Protein AF-A0A7C7J2F1-F1 (afdb_monomer)

Radius of gyration: 16.98 Å; Cα contacts (8 Å, |Δi|>4): 101; chains: 1; bounding box: 54×28×49 Å

Secondary structure (DSSP, 8-state):
--HHHHHHHH-HHHHHHHHHHHHHHHHHHGGG---HHHHHHHHHHHHHHHHHHHHHHHHHHHHHS-GGGHHHHHHHHHHHHHHHHHHHHHHHHHHHHHH-HHHHHHHHHHHHHHHHHHHHHHHHTT------

pLDDT: mean 85.77, std 15.93, range [34.72, 96.88]

Mean predicted aligned error: 6.82 Å

Nearest PDB structures (foldseek):
  5oxp-assembly1_A  TM=8.792E-01  e=1.239E-01  Streptococcus thermophilus LMG 18311
  6e9n-assembly2_B  TM=8.765E-01  e=1.116E-01  Escherichia coli
  8tgi-assembly1_B  TM=8.411E-01  e=5.711E-01  Homo sapiens
  8tgj-assembly1_B  TM=7.816E-01  e=6.020E-01  Homo sapiens
  6kkk-assembly3_C  TM=8.235E-01  e=1.638E+00  Escherichia coli K-12

Foldseek 3Di:
DVLVVVCVVVNLLVQLLVLLLLLLVLLLCCVVDDDPVSVVVSVVSNVVSVVSNVVSVLVVQQVVDDPVCSVVSSVVVVVVVVVCVVVLVVVLVVCCVPPRDNRSSNVVSVVSVVVSVVSVVVVVVVDDDDDD

Sequence (132 aa):
PLLGRISDTIGRQPLILLGLALCAFAMSGIPFNSEFERLLVLAGIFGFGDAAVMTVSSALVGDSTQPQFVGSGMGVYGTLSDIGHASGPIMGGILISSAGYPVAFLTAAGIMVVAIAYVAITMTRQVPATKS

Solvent-accessible surface area (backbone atoms only — not comparable to full-atom values): 7076 Å² total; per-residue (Å²): 131,58,68,57,64,52,28,74,75,69,38,52,64,61,52,37,46,51,15,40,50,38,30,23,51,24,35,54,48,46,70,81,55,87,52,66,70,61,48,51,51,32,50,52,44,24,53,54,12,49,54,47,28,56,56,41,51,57,50,49,48,50,72,75,31,59,84,94,40,32,69,60,46,51,48,51,53,49,52,54,49,51,51,48,64,61,47,47,60,55,52,40,51,52,33,33,75,76,64,30,64,53,49,32,35,43,51,54,18,48,53,35,51,52,49,44,50,52,52,53,56,59,49,64,68,72,64,72,93,80,87,133

Structure (mmCIF, N/CA/C/O backbone):
data_AF-A0A7C7J2F1-F1
#
_entry.id   AF-A0A7C7J2F1-F1
#
loop_
_atom_site.group_PDB
_atom_site.id
_atom_site.type_symbol
_atom_site.label_atom_id
_atom_site.label_alt_id
_atom_site.label_comp_id
_atom_site.label_asym_id
_atom_site.label_entity_id
_atom_site.label_seq_id
_atom_site.pdbx_PDB_ins_code
_atom_site.Cartn_x
_atom_site.Cartn_y
_atom_site.Cartn_z
_atom_site.occupancy
_atom_site.B_iso_or_equiv
_atom_site.auth_seq_id
_atom_site.auth_comp_id
_atom_site.auth_asym_id
_atom_site.auth_atom_id
_atom_site.pdbx_PDB_model_num
ATOM 1 N N . PRO A 1 1 ? -12.132 17.497 2.191 1.00 62.22 1 PRO A N 1
ATOM 2 C CA . PR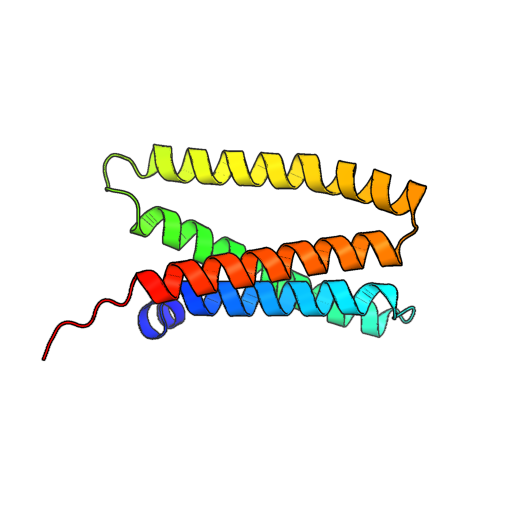O A 1 1 ? -13.448 18.187 2.186 1.00 62.22 1 PRO A CA 1
ATOM 3 C C . PRO A 1 1 ? -14.325 17.978 0.924 1.00 62.22 1 PRO A C 1
ATOM 5 O O . PRO A 1 1 ? -15.176 18.804 0.636 1.00 62.22 1 PRO A O 1
ATOM 8 N N . LEU A 1 2 ? -14.219 16.831 0.244 1.00 52.22 2 LEU A N 1
ATOM 9 C CA . LEU A 1 2 ? -15.279 16.241 -0.605 1.00 52.22 2 LEU A CA 1
ATOM 10 C C . LEU A 1 2 ? -15.317 14.728 -0.333 1.00 52.22 2 LEU A C 1
ATOM 12 O O . LEU A 1 2 ? -16.366 14.189 0.007 1.00 52.22 2 LEU A O 1
ATOM 16 N N . LEU A 1 3 ? -14.131 14.103 -0.269 1.00 50.06 3 LEU A N 1
ATOM 17 C CA . LEU A 1 3 ? -13.933 12.746 0.261 1.00 50.06 3 LEU A CA 1
ATOM 18 C C . LEU A 1 3 ? -14.498 12.552 1.677 1.00 50.06 3 LEU A C 1
ATOM 20 O O . LEU A 1 3 ? -15.038 11.495 1.955 1.00 50.06 3 LEU A O 1
ATOM 24 N N . GLY A 1 4 ? -14.430 13.566 2.551 1.00 47.28 4 GLY A N 1
ATOM 25 C CA . GLY A 1 4 ? -14.975 13.481 3.916 1.00 47.28 4 GLY A CA 1
ATOM 26 C C . GLY A 1 4 ? -16.492 13.254 3.948 1.00 47.28 4 GLY A C 1
ATOM 27 O O . GLY A 1 4 ? -16.953 12.367 4.646 1.00 47.28 4 GLY A O 1
ATOM 28 N N . ARG A 1 5 ? -17.261 13.962 3.106 1.00 48.41 5 ARG A N 1
ATOM 29 C CA . ARG A 1 5 ? -18.727 13.801 3.033 1.00 48.41 5 ARG A CA 1
ATOM 30 C C . ARG A 1 5 ? -19.143 12.496 2.348 1.00 48.41 5 ARG A C 1
ATOM 32 O O . ARG A 1 5 ? -20.114 11.874 2.761 1.00 48.41 5 ARG A O 1
ATOM 39 N N . ILE A 1 6 ? -18.404 12.063 1.322 1.00 51.69 6 ILE A N 1
ATOM 40 C CA . ILE A 1 6 ? -18.637 10.765 0.660 1.00 51.69 6 ILE A CA 1
ATOM 41 C C . ILE A 1 6 ? -18.317 9.617 1.630 1.00 51.69 6 ILE A C 1
ATOM 43 O O . ILE A 1 6 ? -19.064 8.645 1.714 1.00 51.69 6 ILE A O 1
ATOM 47 N N . SER A 1 7 ? -17.258 9.775 2.423 1.00 46.47 7 SER A N 1
ATOM 48 C CA . SER A 1 7 ? -16.856 8.842 3.471 1.00 46.47 7 SER A CA 1
ATOM 49 C C . SER A 1 7 ? -17.884 8.713 4.597 1.00 46.47 7 SER A C 1
ATOM 51 O O . SER A 1 7 ? -18.035 7.617 5.129 1.00 46.47 7 SER A O 1
ATOM 53 N N . ASP A 1 8 ? -18.617 9.776 4.929 1.00 49.53 8 ASP A N 1
ATOM 54 C CA . ASP A 1 8 ? -19.699 9.720 5.924 1.00 49.53 8 ASP A CA 1
ATOM 55 C C . ASP A 1 8 ? -20.966 9.030 5.386 1.00 49.53 8 ASP A C 1
ATOM 57 O O . ASP A 1 8 ? -21.784 8.547 6.163 1.00 49.53 8 ASP A O 1
ATOM 61 N N . THR A 1 9 ? -21.130 8.950 4.059 1.00 54.81 9 THR A N 1
ATOM 62 C CA . THR A 1 9 ? -22.331 8.371 3.423 1.00 54.81 9 THR A CA 1
ATOM 63 C C . THR A 1 9 ? -22.128 6.911 2.991 1.00 54.81 9 THR A C 1
ATOM 65 O O . THR A 1 9 ? -23.070 6.126 3.008 1.00 54.81 9 THR A O 1
ATOM 68 N N . ILE A 1 10 ? -20.902 6.538 2.600 1.00 58.94 10 ILE A N 1
ATOM 69 C CA . ILE A 1 10 ? -20.534 5.194 2.099 1.00 58.94 10 ILE A CA 1
ATOM 70 C C . ILE A 1 10 ? -19.743 4.393 3.157 1.00 58.94 10 ILE A C 1
ATOM 72 O O . ILE A 1 10 ? -19.596 3.177 3.051 1.00 58.94 10 ILE A O 1
ATOM 76 N N . GLY A 1 11 ? -19.258 5.059 4.207 1.00 66.94 11 GLY A N 1
ATOM 77 C CA . GLY A 1 11 ? -18.321 4.505 5.180 1.00 66.94 11 GLY A CA 1
ATOM 78 C C . GLY A 1 11 ? -16.866 4.728 4.758 1.00 66.94 11 GLY A C 1
ATOM 79 O O . GLY A 1 11 ? -16.530 4.750 3.575 1.00 66.94 11 GLY A O 1
ATOM 80 N N . ARG A 1 12 ? -15.969 4.885 5.740 1.00 73.88 12 ARG A N 1
ATOM 81 C CA . ARG A 1 12 ? -14.528 5.113 5.502 1.00 73.88 12 ARG A CA 1
ATOM 82 C C . ARG A 1 12 ? -13.863 3.923 4.789 1.00 73.88 12 ARG A C 1
ATOM 84 O O . ARG A 1 12 ? -12.979 4.083 3.957 1.00 73.88 12 ARG A O 1
ATOM 91 N N . GLN A 1 13 ? -14.304 2.707 5.094 1.00 76.81 13 GLN A N 1
ATOM 92 C CA . GLN A 1 13 ? -13.614 1.473 4.707 1.00 76.81 13 GLN A CA 1
ATOM 93 C C . GLN A 1 13 ? -13.733 1.124 3.208 1.00 76.81 13 GLN A C 1
ATOM 95 O O . GLN A 1 13 ? -12.703 0.797 2.616 1.00 76.81 13 GLN A O 1
ATOM 100 N N . PRO A 1 14 ? -14.902 1.244 2.538 1.00 83.38 14 PRO A N 1
ATOM 101 C CA . PRO A 1 14 ? -14.986 1.044 1.088 1.00 83.38 14 PRO A CA 1
ATOM 102 C C . PRO A 1 14 ? -14.093 1.992 0.279 1.00 83.38 14 PRO A C 1
ATOM 104 O O . PRO A 1 14 ? -13.546 1.582 -0.742 1.00 83.38 14 PRO A O 1
ATOM 107 N N . LEU A 1 15 ? -13.888 3.234 0.741 1.00 85.88 15 LEU A N 1
ATOM 108 C CA . LEU A 1 15 ? -12.964 4.161 0.078 1.00 85.88 15 LEU A CA 1
ATOM 109 C C . LEU A 1 15 ? -11.502 3.721 0.214 1.00 85.88 15 LEU A C 1
ATOM 111 O O . LEU A 1 15 ? -10.746 3.862 -0.744 1.00 85.88 15 LEU A O 1
ATOM 115 N N . ILE A 1 16 ? -11.108 3.163 1.364 1.00 89.44 16 ILE A N 1
ATOM 116 C CA . ILE A 1 16 ? -9.762 2.596 1.549 1.00 89.44 16 ILE A CA 1
ATOM 117 C C . ILE A 1 16 ? -9.556 1.419 0.592 1.00 89.44 16 ILE A C 1
ATOM 119 O O . ILE A 1 16 ? -8.540 1.364 -0.094 1.00 89.44 16 ILE A O 1
ATOM 123 N N . LEU A 1 17 ? -10.533 0.510 0.492 1.00 90.88 17 LEU A N 1
ATOM 124 C CA . LEU A 1 17 ? -10.465 -0.628 -0.432 1.00 90.88 17 LEU A CA 1
ATOM 125 C C . LEU A 1 17 ? -10.364 -0.176 -1.893 1.00 90.88 17 LEU A C 1
ATOM 127 O O . LEU A 1 17 ? -9.545 -0.710 -2.637 1.00 90.88 17 LEU A O 1
ATOM 131 N N . LEU A 1 18 ? -11.153 0.826 -2.295 1.00 91.62 18 LEU A N 1
ATOM 132 C CA . LEU A 1 18 ? -11.103 1.383 -3.647 1.00 91.62 18 LEU A CA 1
ATOM 133 C C . LEU A 1 18 ? -9.744 2.031 -3.940 1.00 91.62 18 LEU A C 1
ATOM 135 O O . LEU A 1 18 ? -9.162 1.776 -4.991 1.00 91.62 18 LEU A O 1
ATOM 139 N N . GLY A 1 19 ? -9.222 2.839 -3.014 1.00 93.00 19 GLY A N 1
ATOM 140 C CA . GLY A 1 19 ? -7.916 3.476 -3.169 1.00 93.00 19 GLY A CA 1
ATOM 141 C C . GLY A 1 19 ? -6.781 2.454 -3.264 1.00 93.00 19 GLY A C 1
ATOM 142 O O . GLY A 1 19 ? -5.970 2.526 -4.185 1.00 93.00 19 GLY A O 1
ATOM 143 N N . LEU A 1 20 ? -6.782 1.436 -2.397 1.00 93.75 20 LEU A N 1
ATOM 144 C CA . LEU A 1 20 ? -5.822 0.331 -2.467 1.00 93.75 20 LEU A CA 1
ATOM 145 C C . LEU A 1 20 ? -5.928 -0.445 -3.786 1.00 93.75 20 LEU A C 1
ATOM 147 O O . LEU A 1 20 ? -4.904 -0.819 -4.354 1.00 93.75 20 LEU A O 1
ATOM 151 N N . ALA A 1 21 ? -7.143 -0.672 -4.297 1.00 95.06 21 ALA A N 1
ATOM 152 C CA . ALA A 1 21 ? -7.350 -1.351 -5.574 1.00 95.06 21 ALA A CA 1
ATOM 153 C C . ALA A 1 21 ? -6.787 -0.540 -6.752 1.00 95.06 21 ALA A C 1
ATOM 155 O O . ALA A 1 21 ? -6.149 -1.113 -7.635 1.00 95.06 21 ALA A O 1
ATOM 156 N N . LEU A 1 22 ? -6.960 0.787 -6.744 1.00 95.56 22 LEU A N 1
ATOM 157 C CA . LEU A 1 22 ? -6.359 1.677 -7.741 1.00 95.56 22 LEU A CA 1
ATOM 158 C C . LEU A 1 22 ? -4.829 1.638 -7.682 1.00 95.56 22 LEU A C 1
ATOM 160 O O . LEU A 1 22 ? -4.184 1.518 -8.725 1.00 95.56 22 LEU A O 1
ATOM 164 N N . CYS A 1 23 ? -4.246 1.673 -6.480 1.00 95.62 23 CYS A N 1
ATOM 165 C CA . CYS A 1 23 ? -2.798 1.568 -6.307 1.00 95.62 23 CYS A CA 1
ATOM 166 C C . CYS A 1 23 ? -2.260 0.219 -6.803 1.00 95.62 23 CYS A C 1
ATOM 168 O O . CYS A 1 23 ? -1.275 0.190 -7.541 1.00 95.62 23 C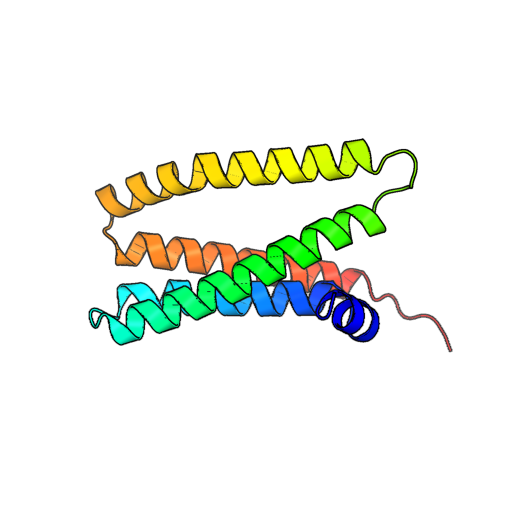YS A O 1
ATOM 170 N N . ALA A 1 24 ? -2.927 -0.886 -6.455 1.00 95.38 24 ALA A N 1
ATOM 171 C CA . ALA A 1 24 ? -2.542 -2.228 -6.887 1.00 95.38 24 ALA A CA 1
ATOM 172 C C . ALA A 1 24 ? -2.622 -2.372 -8.413 1.00 95.38 24 ALA A C 1
ATOM 174 O O . ALA A 1 24 ? -1.696 -2.894 -9.036 1.00 95.38 24 ALA A O 1
ATOM 175 N N . PHE A 1 25 ? -3.693 -1.854 -9.023 1.00 95.69 25 PHE A N 1
ATOM 176 C CA . PHE A 1 25 ? -3.858 -1.826 -10.473 1.00 95.69 25 PHE A CA 1
ATOM 177 C C . PHE A 1 25 ? -2.721 -1.049 -11.145 1.00 95.69 25 PHE A C 1
ATOM 179 O O . PHE A 1 25 ? -2.049 -1.587 -12.026 1.00 95.69 25 PHE A O 1
ATOM 186 N N . ALA A 1 26 ? -2.446 0.172 -10.682 1.00 94.88 26 ALA A N 1
ATOM 187 C CA . ALA A 1 26 ? -1.378 0.998 -11.229 1.00 94.88 26 ALA A CA 1
ATOM 188 C C . ALA A 1 26 ? -0.002 0.319 -11.108 1.00 94.88 26 ALA A C 1
ATOM 190 O O . ALA A 1 26 ? 0.704 0.183 -12.107 1.00 94.88 26 ALA A O 1
ATOM 191 N N . MET A 1 27 ? 0.343 -0.184 -9.917 1.00 93.12 27 MET A N 1
ATOM 192 C CA . MET A 1 27 ? 1.602 -0.896 -9.656 1.00 93.12 27 MET A CA 1
ATOM 193 C C . MET A 1 27 ? 1.762 -2.142 -10.530 1.00 93.12 27 MET A C 1
ATOM 195 O O . MET A 1 27 ? 2.848 -2.387 -11.048 1.00 93.12 27 MET A O 1
ATOM 199 N N . SER A 1 28 ? 0.682 -2.897 -10.750 1.00 94.50 28 SER A N 1
ATOM 200 C CA . SER A 1 28 ? 0.710 -4.073 -11.623 1.00 94.50 28 SER A CA 1
ATOM 201 C C . SER A 1 28 ? 0.908 -3.719 -13.099 1.00 94.50 28 SER A C 1
ATOM 203 O O . SER A 1 28 ? 1.527 -4.486 -13.827 1.00 94.50 28 SER A O 1
ATOM 205 N N . GLY A 1 29 ? 0.419 -2.556 -13.542 1.00 91.50 29 GLY A N 1
ATOM 206 C CA . GLY A 1 29 ? 0.499 -2.117 -14.934 1.00 91.50 29 GLY A CA 1
ATOM 207 C C . GLY A 1 29 ? 1.849 -1.511 -15.317 1.00 91.50 29 GLY A C 1
ATOM 208 O O . GLY A 1 29 ? 2.301 -1.704 -16.445 1.00 91.50 29 GLY A O 1
ATOM 209 N N . ILE A 1 30 ? 2.516 -0.809 -14.394 1.00 93.06 30 ILE A N 1
ATOM 210 C CA . ILE A 1 30 ? 3.793 -0.114 -14.646 1.00 93.06 30 ILE A CA 1
ATOM 211 C C . ILE A 1 30 ? 4.854 -0.994 -15.334 1.00 93.06 30 ILE A C 1
ATOM 213 O O . ILE A 1 30 ? 5.384 -0.554 -16.354 1.00 93.06 30 ILE A O 1
ATOM 217 N N . PRO A 1 31 ? 5.163 -2.224 -14.878 1.00 92.50 31 PRO A N 1
ATOM 218 C CA . PRO A 1 31 ? 6.266 -2.995 -15.454 1.00 92.50 31 PRO A CA 1
ATOM 219 C C . PRO A 1 31 ? 6.033 -3.478 -16.892 1.00 92.50 31 PRO A C 1
ATOM 221 O O . PRO A 1 31 ? 6.988 -3.870 -17.558 1.00 92.50 31 PRO A O 1
ATOM 224 N N . PHE A 1 32 ? 4.792 -3.448 -17.384 1.00 91.50 32 PHE A N 1
ATOM 225 C CA . PHE A 1 32 ? 4.441 -3.880 -18.741 1.00 91.50 32 PHE A CA 1
ATOM 226 C C . PHE A 1 32 ? 4.365 -2.726 -19.746 1.00 91.50 32 PHE A C 1
ATOM 228 O O . PHE A 1 32 ? 4.045 -2.947 -20.912 1.00 91.50 32 PHE A O 1
ATOM 235 N N . ASN A 1 33 ? 4.626 -1.493 -19.308 1.00 90.88 33 ASN A N 1
ATOM 236 C CA . ASN A 1 33 ? 4.505 -0.304 -20.137 1.00 90.88 33 ASN A CA 1
ATOM 237 C C . ASN A 1 33 ? 5.845 0.433 -20.212 1.00 90.88 33 ASN A C 1
ATOM 239 O O . ASN A 1 33 ? 6.481 0.704 -19.200 1.00 90.88 33 ASN A O 1
ATOM 243 N N . SER A 1 34 ? 6.256 0.791 -21.428 1.00 87.50 34 SER A N 1
ATOM 244 C CA . SER A 1 34 ? 7.478 1.575 -21.678 1.00 87.50 34 SER A CA 1
ATOM 245 C C . SER A 1 34 ? 7.188 2.954 -22.279 1.00 87.50 34 SER A C 1
ATOM 247 O O . SER A 1 34 ? 8.086 3.782 -22.392 1.00 87.50 34 SER A O 1
ATOM 249 N N . GLU A 1 35 ? 5.933 3.217 -22.657 1.00 94.19 35 GLU A N 1
ATOM 250 C CA . GLU A 1 35 ? 5.488 4.503 -23.194 1.00 94.19 35 GLU A CA 1
ATOM 251 C C . GLU A 1 35 ? 5.266 5.515 -22.062 1.00 94.19 35 GLU A C 1
ATOM 253 O O . GLU A 1 35 ? 4.517 5.251 -21.117 1.00 94.19 35 GLU A O 1
ATOM 258 N N . PHE A 1 36 ? 5.879 6.697 -22.183 1.00 92.81 36 PHE A N 1
ATOM 259 C CA . PHE A 1 36 ? 5.808 7.757 -21.172 1.00 92.81 36 PHE A CA 1
ATOM 260 C C . PHE A 1 36 ? 4.368 8.168 -20.839 1.00 92.81 36 PHE A C 1
ATOM 262 O O . PHE A 1 36 ? 4.026 8.304 -19.668 1.00 92.81 36 PHE A O 1
ATOM 269 N N . GLU A 1 37 ? 3.505 8.306 -21.849 1.00 94.69 37 GLU A N 1
ATOM 270 C CA . GLU A 1 37 ? 2.103 8.697 -21.659 1.00 94.69 37 GLU A CA 1
ATOM 271 C C . GLU A 1 37 ? 1.342 7.692 -20.784 1.00 94.69 37 GLU A C 1
ATOM 273 O O . GLU A 1 37 ? 0.615 8.079 -19.868 1.00 94.69 37 GLU A O 1
ATOM 278 N N . ARG A 1 38 ? 1.564 6.389 -20.997 1.00 93.44 38 ARG A N 1
ATOM 279 C CA . ARG A 1 38 ? 0.928 5.331 -20.198 1.00 93.44 38 ARG A CA 1
ATOM 280 C C . ARG A 1 38 ? 1.448 5.318 -18.770 1.00 93.44 38 ARG A C 1
ATOM 282 O O . ARG A 1 38 ? 0.664 5.177 -17.835 1.00 93.44 38 ARG A O 1
ATOM 289 N N . LEU A 1 39 ? 2.757 5.493 -18.593 1.00 93.88 39 LEU A N 1
ATOM 290 C CA . LEU A 1 39 ? 3.371 5.588 -17.270 1.00 93.88 39 LEU A CA 1
ATOM 291 C C . LEU A 1 39 ? 2.868 6.814 -16.501 1.00 93.88 39 LEU A C 1
ATOM 293 O O . LEU A 1 39 ? 2.607 6.708 -15.306 1.00 93.88 39 LEU A O 1
ATOM 297 N N . LEU A 1 40 ? 2.660 7.944 -17.180 1.00 96.25 40 LEU A N 1
ATOM 298 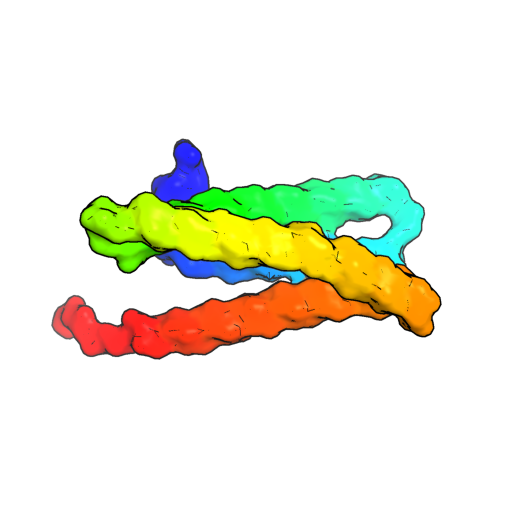C CA . LEU A 1 40 ? 2.099 9.152 -16.581 1.00 96.25 40 LEU A CA 1
ATOM 299 C C . LEU A 1 40 ? 0.661 8.927 -16.094 1.00 96.25 40 LEU A C 1
ATOM 301 O O . LEU A 1 40 ? 0.324 9.312 -14.975 1.00 96.25 40 LEU A O 1
ATOM 305 N N . VAL A 1 41 ? -0.173 8.260 -16.898 1.00 96.38 41 VAL A N 1
ATOM 306 C CA . VAL A 1 41 ? -1.544 7.898 -16.500 1.00 96.38 41 VAL A CA 1
ATOM 307 C C . VAL A 1 41 ? -1.532 6.957 -15.294 1.00 96.38 41 VAL A C 1
ATOM 309 O O . VAL A 1 41 ? -2.245 7.203 -14.322 1.00 96.38 41 VAL A O 1
ATOM 312 N N . LEU A 1 42 ? -0.696 5.915 -15.313 1.00 95.69 42 LEU A N 1
ATOM 313 C CA . LEU A 1 42 ? -0.567 4.973 -14.196 1.00 95.69 42 LEU A CA 1
ATOM 314 C C . LEU A 1 42 ? -0.071 5.666 -12.919 1.00 95.69 42 LEU A C 1
ATOM 316 O O . LEU A 1 42 ? -0.616 5.419 -11.845 1.00 95.69 42 LEU A O 1
ATOM 320 N N . ALA A 1 43 ? 0.899 6.576 -13.029 1.00 94.81 43 ALA A N 1
ATOM 321 C CA . ALA A 1 43 ? 1.379 7.379 -11.907 1.00 94.81 43 ALA A CA 1
ATOM 322 C C . ALA A 1 43 ? 0.285 8.304 -11.350 1.00 94.81 43 ALA A C 1
ATOM 324 O O . ALA A 1 43 ? 0.156 8.437 -10.134 1.00 94.81 43 ALA A O 1
ATOM 325 N N . GLY A 1 44 ? -0.541 8.895 -12.218 1.00 96.88 44 GLY A N 1
ATOM 326 C CA . GLY A 1 44 ? -1.701 9.688 -11.810 1.00 96.88 44 GLY A CA 1
ATOM 327 C C . GLY A 1 44 ? -2.741 8.863 -11.046 1.00 96.88 44 GLY A C 1
ATOM 328 O O . GLY A 1 44 ? -3.211 9.290 -9.992 1.00 96.88 44 GLY A O 1
ATOM 329 N N . ILE A 1 45 ? -3.057 7.656 -11.532 1.00 96.56 45 ILE A N 1
ATOM 330 C CA . ILE A 1 45 ? -3.971 6.721 -10.853 1.00 96.56 45 ILE A CA 1
ATOM 331 C C . ILE A 1 45 ? -3.412 6.321 -9.486 1.00 96.56 45 ILE A C 1
ATOM 333 O O . ILE A 1 45 ? -4.139 6.357 -8.493 1.00 96.56 45 ILE A O 1
ATOM 337 N N . PHE A 1 46 ? -2.122 5.979 -9.430 1.00 95.69 46 PHE A N 1
ATOM 338 C CA . PHE A 1 46 ? -1.442 5.636 -8.187 1.00 95.69 46 PHE A CA 1
ATOM 339 C C . PHE A 1 46 ? -1.499 6.789 -7.179 1.00 95.69 46 PHE A C 1
ATOM 341 O O . PHE A 1 46 ? -1.956 6.592 -6.059 1.00 95.69 46 PHE A O 1
ATOM 348 N N . GLY A 1 47 ? -1.113 8.003 -7.585 1.00 95.50 47 GLY A N 1
ATOM 349 C CA . GLY A 1 47 ? -1.114 9.171 -6.703 1.00 95.50 47 GLY A CA 1
ATOM 350 C C . GLY A 1 47 ? -2.510 9.535 -6.195 1.00 95.50 47 GLY A C 1
ATOM 351 O O . GLY A 1 47 ? -2.671 9.903 -5.033 1.00 95.50 47 GLY A O 1
ATOM 352 N N . PHE A 1 48 ? -3.540 9.383 -7.031 1.00 95.12 48 PHE A N 1
ATOM 353 C CA . PHE A 1 48 ? -4.923 9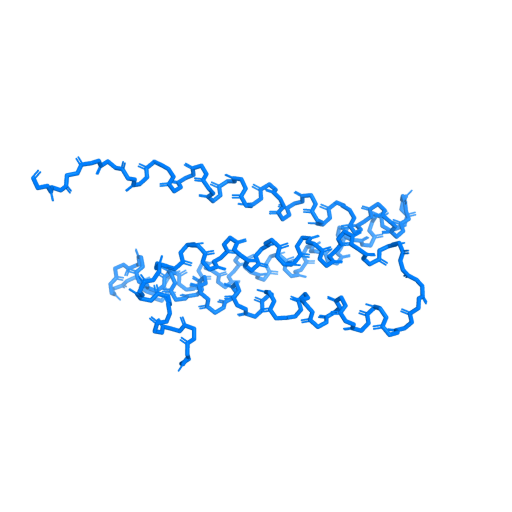.588 -6.605 1.00 95.12 48 PHE A CA 1
ATOM 354 C C . PHE A 1 48 ? -5.374 8.540 -5.578 1.00 95.12 48 PHE A C 1
ATOM 356 O O . PHE A 1 48 ? -5.968 8.895 -4.557 1.00 95.12 48 PHE A O 1
ATOM 363 N N . GLY A 1 49 ? -5.083 7.260 -5.833 1.00 93.62 49 GLY A N 1
ATOM 364 C CA . GLY A 1 49 ? -5.389 6.169 -4.909 1.00 93.62 49 GLY A CA 1
ATOM 365 C C . GLY A 1 49 ? -4.687 6.347 -3.563 1.00 93.62 49 GLY A C 1
ATOM 366 O O . GLY A 1 49 ? -5.337 6.281 -2.521 1.00 93.62 49 GLY A O 1
ATOM 367 N N . ASP A 1 50 ? -3.393 6.660 -3.587 1.00 94.31 50 ASP A N 1
ATOM 368 C CA . ASP A 1 50 ? -2.559 6.840 -2.399 1.00 94.31 50 ASP A CA 1
ATOM 369 C C . ASP A 1 50 ? -3.035 8.020 -1.537 1.00 94.31 50 ASP A C 1
ATOM 371 O O . ASP A 1 50 ? -3.289 7.869 -0.338 1.00 94.31 50 ASP A O 1
ATOM 375 N N . ALA A 1 51 ? -3.307 9.171 -2.163 1.00 92.81 51 ALA A N 1
ATOM 376 C CA . ALA A 1 51 ? -3.844 10.339 -1.469 1.00 92.81 51 ALA A CA 1
ATOM 377 C C . ALA A 1 51 ? -5.212 10.057 -0.820 1.00 92.81 51 ALA A C 1
ATOM 379 O O . ALA A 1 51 ? -5.484 10.512 0.301 1.00 92.81 51 ALA A O 1
ATOM 380 N N . ALA A 1 52 ? -6.078 9.296 -1.500 1.00 90.12 52 ALA A N 1
ATOM 381 C CA . ALA A 1 52 ? -7.364 8.882 -0.952 1.00 90.12 52 ALA A CA 1
ATOM 382 C C . ALA A 1 52 ? -7.186 7.957 0.262 1.00 90.12 52 ALA A C 1
ATOM 384 O O . ALA A 1 52 ? -7.792 8.208 1.307 1.00 90.12 52 ALA A O 1
ATOM 385 N N . VAL A 1 53 ? -6.320 6.942 0.165 1.00 91.19 53 VAL A N 1
ATOM 386 C CA . VAL A 1 53 ? -6.024 6.015 1.269 1.00 91.19 53 VAL A CA 1
ATOM 387 C C . VAL A 1 53 ? -5.464 6.766 2.474 1.00 91.19 53 VAL A C 1
ATOM 389 O O . VAL A 1 53 ? 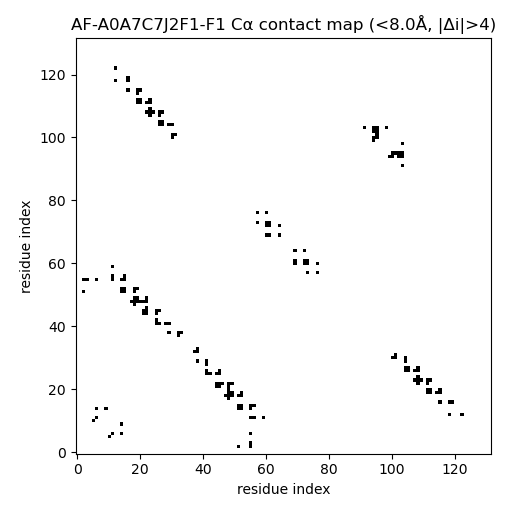-5.983 6.591 3.576 1.00 91.19 53 VAL A O 1
ATOM 392 N N . MET A 1 54 ? -4.474 7.642 2.287 1.00 91.06 54 MET A N 1
ATOM 393 C CA . MET A 1 54 ? -3.857 8.405 3.379 1.00 91.06 54 MET A CA 1
ATOM 394 C C . MET A 1 54 ? -4.874 9.307 4.096 1.00 91.06 54 MET A C 1
ATOM 396 O O . MET A 1 54 ? -4.933 9.357 5.330 1.00 91.06 54 MET A O 1
ATOM 400 N N . THR A 1 55 ? -5.721 9.997 3.328 1.00 89.62 55 THR A N 1
ATOM 401 C CA . THR A 1 55 ? -6.742 10.905 3.874 1.00 89.62 55 THR A CA 1
ATOM 402 C C . THR A 1 55 ? -7.801 10.148 4.672 1.00 89.62 55 THR A C 1
ATOM 404 O O . THR A 1 55 ? -8.183 10.564 5.764 1.00 89.62 55 THR A O 1
ATOM 407 N N . VAL A 1 56 ? -8.300 9.035 4.136 1.00 88.81 56 VAL A N 1
ATOM 408 C CA . VAL A 1 56 ? -9.378 8.280 4.781 1.00 88.81 56 VAL A CA 1
ATOM 409 C C . VAL A 1 56 ? -8.859 7.467 5.970 1.00 88.81 56 VAL A C 1
ATOM 411 O O . VAL A 1 56 ? -9.556 7.373 6.979 1.00 88.81 56 VAL A O 1
ATOM 414 N N . SER A 1 57 ? -7.629 6.946 5.900 1.00 89.25 57 SER A N 1
ATOM 415 C CA . S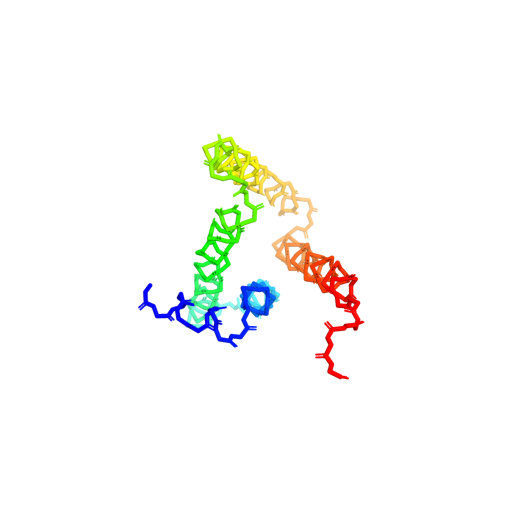ER A 1 57 ? -7.005 6.172 6.985 1.00 89.25 57 SER A CA 1
ATOM 416 C C . SER A 1 57 ? -6.699 7.036 8.205 1.00 89.25 57 SER A C 1
ATOM 418 O O . SER A 1 57 ? -7.060 6.661 9.318 1.00 89.25 57 SER A O 1
ATOM 420 N N . SER A 1 58 ? -6.111 8.220 8.012 1.00 89.19 58 SER A N 1
ATOM 421 C CA . SER A 1 58 ? -5.856 9.159 9.117 1.00 89.19 58 SER A CA 1
ATOM 422 C C . SER A 1 58 ? -7.149 9.595 9.818 1.00 89.19 58 SER A C 1
ATOM 424 O O . SER A 1 58 ? -7.216 9.626 11.046 1.00 89.19 58 SER A O 1
ATOM 426 N N . ALA A 1 59 ? -8.213 9.847 9.055 1.00 87.31 59 ALA A N 1
ATOM 427 C CA . ALA A 1 59 ? -9.514 10.178 9.619 1.00 87.31 59 ALA A CA 1
ATOM 428 C C . ALA A 1 59 ? -10.181 8.977 10.325 1.00 87.31 59 ALA A C 1
ATOM 430 O O . ALA A 1 59 ? -10.796 9.149 11.372 1.00 87.31 59 ALA A O 1
ATOM 431 N N . LEU A 1 60 ? -10.013 7.752 9.810 1.00 87.19 60 LEU A N 1
ATOM 432 C CA . LEU A 1 60 ? -10.488 6.530 10.471 1.00 87.19 60 LEU A CA 1
ATOM 433 C C . LEU A 1 60 ? -9.800 6.302 11.823 1.00 87.19 60 LEU A C 1
ATOM 435 O O . LEU A 1 60 ? -10.469 5.914 12.779 1.00 87.19 60 LEU A O 1
ATOM 439 N N . VAL A 1 61 ? -8.492 6.557 11.919 1.00 88.69 61 VAL A N 1
ATOM 440 C CA . VAL A 1 61 ? -7.749 6.477 13.188 1.00 88.69 61 VAL A CA 1
ATOM 441 C C . VAL A 1 61 ? -8.271 7.511 14.182 1.00 88.69 61 VAL A C 1
ATOM 443 O O . VAL A 1 61 ? -8.516 7.160 15.336 1.00 88.69 61 VAL A O 1
ATOM 446 N N . GLY A 1 62 ? -8.494 8.753 13.742 1.00 87.88 62 GLY A N 1
ATOM 447 C CA . GLY A 1 62 ? -9.070 9.804 14.583 1.00 87.88 62 GLY A CA 1
ATOM 448 C C . GLY A 1 62 ? -10.436 9.418 15.155 1.00 87.88 62 GLY A C 1
ATOM 449 O O . GLY A 1 62 ? -10.628 9.482 16.365 1.00 87.88 62 GLY A O 1
ATOM 450 N N . ASP A 1 63 ? -11.344 8.940 14.304 1.00 86.00 63 ASP A N 1
ATOM 451 C CA . ASP A 1 63 ? -12.706 8.561 14.702 1.00 86.00 63 ASP A CA 1
ATOM 452 C C . ASP A 1 63 ? -12.767 7.301 15.575 1.00 86.00 63 ASP A C 1
ATOM 454 O O . ASP A 1 63 ? -13.644 7.172 16.427 1.00 86.00 63 ASP A O 1
ATOM 458 N N . SER A 1 64 ? -11.852 6.352 15.357 1.00 84.44 64 SER A N 1
ATOM 459 C CA . SER A 1 64 ? -11.824 5.081 16.097 1.00 84.44 64 SER A CA 1
ATOM 460 C C . SER A 1 64 ? -11.130 5.200 17.456 1.00 84.44 64 SER A C 1
ATOM 462 O O . SER A 1 64 ? -11.163 4.260 18.253 1.00 84.44 64 SER A O 1
ATOM 464 N N . THR A 1 65 ? -10.478 6.332 17.729 1.00 89.00 65 THR A N 1
ATOM 465 C CA . THR A 1 65 ? -9.72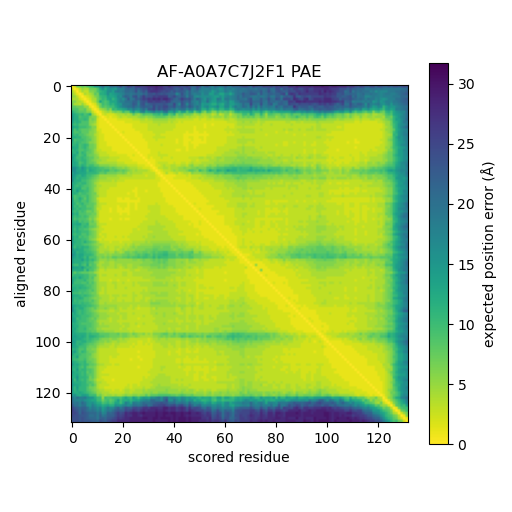4 6.558 18.962 1.00 89.00 65 THR A CA 1
ATOM 466 C C . THR A 1 65 ? -10.549 7.385 19.944 1.00 89.00 65 THR A C 1
ATOM 468 O O . THR A 1 65 ? -11.159 8.385 19.580 1.00 89.00 65 THR A O 1
ATOM 471 N N . GLN A 1 66 ? -10.552 7.001 21.225 1.00 88.50 66 GLN A N 1
ATOM 472 C CA . GLN A 1 66 ? -11.220 7.800 22.259 1.00 88.50 66 GLN A CA 1
ATOM 473 C C . GLN A 1 66 ? -10.604 9.212 22.322 1.00 88.50 66 GLN A C 1
ATOM 475 O O . GLN A 1 66 ? -9.380 9.320 22.207 1.00 88.50 66 GLN A O 1
ATOM 480 N N . PRO A 1 67 ? -11.385 10.278 22.592 1.00 88.62 67 PRO A N 1
ATOM 481 C CA . PRO A 1 67 ? -10.908 11.668 22.540 1.00 88.62 67 PRO A CA 1
ATOM 482 C C . PRO A 1 67 ? -9.617 11.932 23.332 1.00 88.62 67 PRO A C 1
ATOM 484 O O . PRO A 1 67 ? -8.729 12.644 22.871 1.00 88.62 67 PRO A O 1
ATOM 487 N N . GLN A 1 68 ? -9.475 11.297 24.498 1.00 92.50 68 GLN A N 1
ATOM 488 C CA . GLN A 1 68 ? -8.297 11.400 25.369 1.00 92.50 68 GLN A CA 1
ATOM 489 C C . GLN A 1 68 ? -7.023 10.724 24.829 1.00 92.50 68 GLN A C 1
ATOM 491 O O . GLN A 1 68 ? -5.934 11.000 25.322 1.00 92.50 68 GLN A O 1
ATOM 496 N N . PHE A 1 69 ? -7.139 9.852 23.823 1.00 92.94 69 PHE A N 1
ATOM 497 C CA . PHE A 1 69 ? -6.032 9.076 23.256 1.00 92.94 69 PHE A CA 1
ATOM 498 C C . PHE A 1 69 ? -5.742 9.403 21.786 1.00 92.94 69 PHE A C 1
ATOM 500 O O . PHE A 1 69 ? -4.863 8.774 21.201 1.00 92.94 69 PHE A O 1
ATOM 507 N N . VAL A 1 70 ? -6.427 10.383 21.180 1.00 91.56 70 VAL A N 1
ATOM 508 C CA . VAL A 1 70 ? -6.272 10.720 19.749 1.00 91.56 70 VAL A CA 1
ATOM 509 C C . VAL A 1 70 ? -4.819 11.041 19.392 1.00 91.56 70 VAL A C 1
ATOM 511 O O . VAL A 1 70 ? -4.325 10.568 18.372 1.00 91.56 70 VAL A O 1
ATOM 514 N N . GLY A 1 71 ? -4.102 11.772 20.256 1.00 92.81 71 GLY A N 1
ATOM 515 C CA . GLY A 1 71 ? -2.676 12.056 20.060 1.00 92.81 71 GLY A CA 1
ATOM 516 C C . GLY A 1 71 ? -1.819 10.786 19.998 1.00 92.81 71 GLY A C 1
ATOM 517 O O . GLY A 1 71 ? -1.004 10.639 19.091 1.00 92.81 71 GLY A O 1
ATOM 518 N N . SER A 1 72 ? -2.054 9.831 20.903 1.00 94.38 72 SER A N 1
ATOM 519 C CA . SER A 1 72 ? -1.365 8.535 20.904 1.00 94.38 72 SER A CA 1
ATOM 520 C C . SER A 1 72 ? -1.730 7.691 19.681 1.00 94.38 72 SER A C 1
ATOM 522 O O . SER A 1 72 ? -0.844 7.110 19.060 1.00 94.38 72 SER A O 1
ATOM 524 N N . GLY A 1 73 ? -3.011 7.652 19.299 1.00 93.06 73 GLY A N 1
ATOM 525 C CA . GLY A 1 73 ? -3.481 6.925 18.115 1.00 93.06 73 GLY A CA 1
ATOM 526 C C . GLY A 1 73 ? -2.850 7.446 16.822 1.00 93.06 73 GLY A C 1
ATOM 527 O O . GLY A 1 73 ? -2.311 6.669 16.034 1.00 93.06 73 GLY A O 1
ATOM 528 N N . MET A 1 74 ? -2.826 8.769 16.644 1.00 94.56 74 MET A N 1
ATOM 529 C CA . MET A 1 74 ? -2.166 9.413 15.503 1.00 94.56 74 MET A CA 1
ATOM 530 C C . MET A 1 74 ? -0.641 9.240 15.542 1.00 94.56 74 MET A C 1
ATOM 532 O O . MET A 1 74 ? -0.029 9.062 14.492 1.00 94.56 74 MET A O 1
ATOM 536 N N . GLY A 1 75 ? -0.026 9.222 16.729 1.00 95.88 75 GLY A N 1
ATOM 537 C CA . GLY A 1 75 ? 1.403 8.936 16.896 1.00 95.88 75 GLY A CA 1
ATOM 538 C C . GLY A 1 75 ? 1.792 7.524 16.443 1.00 95.88 75 GLY A C 1
ATOM 539 O O . GLY A 1 75 ? 2.779 7.354 15.724 1.00 95.88 75 GLY A O 1
ATOM 540 N N . VAL A 1 76 ? 0.986 6.514 16.797 1.00 95.56 76 VAL A N 1
ATOM 541 C CA . VAL A 1 76 ? 1.167 5.130 16.320 1.00 95.56 76 VAL A CA 1
ATOM 542 C C . VAL A 1 76 ? 0.989 5.053 14.804 1.00 95.56 76 VAL A C 1
ATOM 544 O O . VAL A 1 76 ? 1.830 4.466 14.126 1.00 95.56 76 VAL A O 1
ATOM 547 N N . TYR A 1 77 ? -0.057 5.681 14.256 1.00 92.81 77 TYR A N 1
ATOM 548 C CA . TYR A 1 77 ? -0.278 5.744 12.807 1.00 92.81 77 TYR A CA 1
ATOM 549 C C . TYR A 1 77 ? 0.905 6.383 12.062 1.00 92.81 77 TYR A C 1
ATOM 551 O O . TYR A 1 77 ? 1.372 5.833 11.062 1.00 92.81 77 TYR A O 1
ATOM 559 N N . GLY A 1 78 ? 1.426 7.503 12.571 1.00 95.31 78 GLY A N 1
ATOM 560 C CA . GLY A 1 78 ? 2.603 8.171 12.016 1.00 95.31 78 GLY A CA 1
ATOM 561 C C . GLY A 1 78 ? 3.836 7.271 12.036 1.00 95.31 78 GLY A C 1
ATOM 562 O O . GLY A 1 78 ? 4.450 7.047 11.001 1.00 95.31 78 GLY A O 1
ATOM 563 N N . THR A 1 79 ? 4.122 6.644 13.180 1.00 96.75 79 THR A N 1
ATOM 564 C CA . THR A 1 79 ? 5.283 5.751 13.333 1.00 96.75 79 THR A CA 1
ATOM 565 C C . THR A 1 79 ? 5.218 4.557 12.378 1.00 96.75 79 THR A C 1
ATOM 567 O O . THR A 1 79 ? 6.212 4.209 11.746 1.00 96.75 79 THR A O 1
ATOM 570 N N . LEU A 1 80 ? 4.046 3.928 12.236 1.00 94.69 80 LEU A N 1
ATOM 571 C CA . LEU A 1 80 ? 3.854 2.829 11.285 1.00 94.69 80 LEU A CA 1
ATOM 572 C C . LEU A 1 80 ? 4.053 3.288 9.834 1.00 94.69 80 LEU A C 1
ATOM 574 O O . LEU A 1 80 ? 4.660 2.565 9.043 1.00 94.69 80 LEU A O 1
ATOM 578 N N . SER A 1 81 ? 3.580 4.491 9.499 1.00 93.88 81 SER A N 1
ATOM 579 C CA . SER A 1 81 ? 3.762 5.086 8.170 1.00 93.88 81 SER A CA 1
ATOM 580 C C . SER A 1 81 ? 5.240 5.353 7.877 1.00 93.88 81 SER A C 1
ATOM 582 O O . SER A 1 81 ? 5.728 5.000 6.805 1.00 93.88 81 SER A O 1
ATOM 584 N N . ASP A 1 82 ? 5.977 5.894 8.847 1.00 95.12 82 ASP A N 1
ATOM 585 C CA . ASP A 1 82 ? 7.411 6.169 8.720 1.00 95.12 82 ASP A CA 1
ATOM 586 C C . ASP A 1 82 ? 8.221 4.882 8.540 1.00 95.12 82 ASP A C 1
ATOM 588 O O . ASP A 1 82 ? 9.106 4.816 7.686 1.00 95.12 82 ASP A O 1
ATOM 592 N N . ILE A 1 83 ? 7.881 3.821 9.281 1.00 96.12 83 ILE A N 1
ATOM 593 C CA . ILE A 1 83 ? 8.492 2.496 9.105 1.00 96.12 83 ILE A CA 1
ATOM 594 C C . ILE A 1 83 ? 8.240 1.977 7.685 1.00 96.12 83 ILE A C 1
ATOM 596 O O . ILE A 1 83 ? 9.162 1.465 7.044 1.00 96.12 83 ILE A O 1
ATOM 600 N N . GLY A 1 84 ? 7.017 2.122 7.169 1.00 92.81 84 GLY A N 1
ATOM 601 C CA . GLY A 1 84 ? 6.671 1.747 5.798 1.00 92.81 84 GLY A CA 1
ATOM 602 C C . GLY A 1 84 ? 7.490 2.516 4.759 1.00 92.81 84 GLY A C 1
ATOM 603 O O . GLY A 1 84 ? 8.112 1.906 3.890 1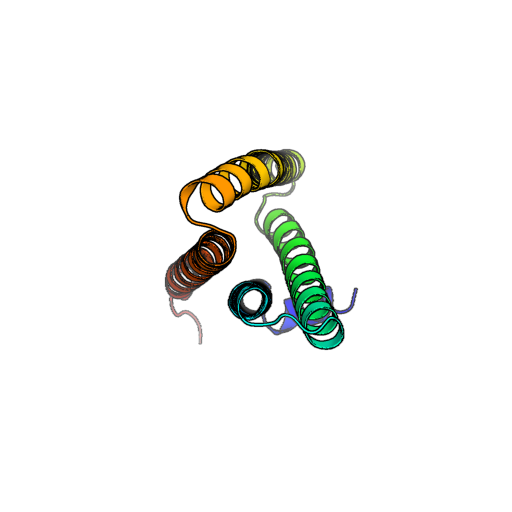.00 92.81 84 GLY A O 1
ATOM 604 N N . HIS A 1 85 ? 7.565 3.843 4.882 1.00 92.94 85 HIS A N 1
ATOM 605 C CA . HIS A 1 85 ? 8.337 4.693 3.971 1.00 92.94 85 HIS A CA 1
ATOM 606 C C . HIS A 1 85 ? 9.846 4.445 4.040 1.00 92.94 85 HIS A C 1
ATOM 608 O O . HIS A 1 85 ? 10.520 4.526 3.016 1.00 92.94 85 HIS A O 1
ATOM 614 N N . ALA A 1 86 ? 10.384 4.117 5.216 1.00 95.44 86 ALA A N 1
ATOM 615 C CA . ALA A 1 86 ? 11.797 3.791 5.373 1.00 95.44 86 ALA A CA 1
ATOM 616 C C . ALA A 1 86 ? 12.133 2.400 4.811 1.00 95.44 86 ALA A C 1
ATOM 618 O O . ALA A 1 86 ? 13.147 2.226 4.134 1.00 95.44 86 ALA A O 1
ATOM 619 N N . SER A 1 87 ? 11.285 1.401 5.073 1.00 94.81 87 SER A N 1
ATOM 620 C CA . SER A 1 87 ? 11.524 0.013 4.652 1.00 94.81 87 SER A CA 1
ATOM 621 C C . SER A 1 87 ? 11.216 -0.238 3.173 1.00 94.81 87 SER A C 1
ATOM 623 O O . SER A 1 87 ? 11.907 -1.037 2.538 1.00 94.81 87 SER A O 1
ATOM 625 N N . GLY A 1 88 ? 10.236 0.466 2.599 1.00 92.56 88 GLY A N 1
ATOM 626 C CA . GLY A 1 88 ? 9.780 0.279 1.220 1.00 92.56 88 GLY A CA 1
ATOM 627 C C . GLY A 1 88 ? 10.898 0.376 0.173 1.00 92.56 88 GLY A C 1
ATOM 628 O O . GLY A 1 88 ? 11.111 -0.595 -0.555 1.00 92.56 88 GLY A O 1
ATOM 629 N N . PRO A 1 89 ? 11.665 1.483 0.103 1.00 94.00 89 PRO A N 1
ATOM 630 C CA . PRO A 1 89 ? 12.767 1.637 -0.848 1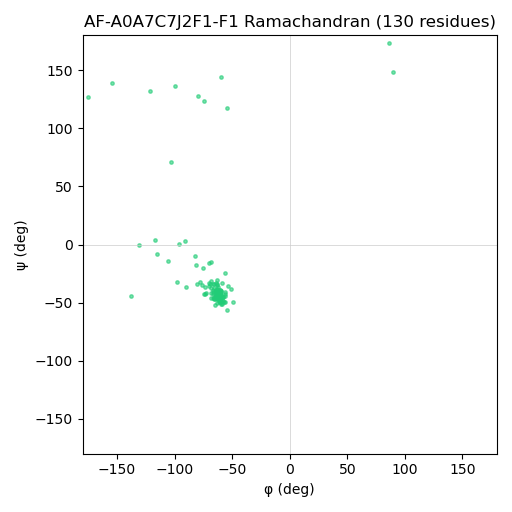.00 94.00 89 PRO A CA 1
ATOM 631 C C . PRO A 1 89 ? 13.894 0.623 -0.644 1.00 94.00 89 PRO A C 1
ATOM 633 O O . PRO A 1 89 ? 14.497 0.181 -1.618 1.00 94.00 89 PRO A O 1
ATOM 636 N N . ILE A 1 90 ? 14.164 0.222 0.604 1.00 95.50 90 ILE A N 1
ATOM 637 C CA . ILE A 1 90 ? 15.187 -0.785 0.919 1.00 95.50 90 ILE A CA 1
ATOM 638 C C . ILE A 1 90 ? 14.774 -2.137 0.333 1.00 95.50 90 ILE A C 1
ATOM 640 O O . ILE A 1 90 ? 15.534 -2.749 -0.419 1.00 95.50 90 ILE A O 1
ATOM 644 N N . MET A 1 91 ? 13.549 -2.584 0.624 1.00 94.19 91 MET A N 1
ATOM 645 C CA . MET A 1 91 ? 13.014 -3.833 0.078 1.00 94.19 91 MET A CA 1
ATOM 646 C C . MET A 1 91 ? 12.901 -3.773 -1.447 1.00 94.19 91 MET A C 1
ATOM 648 O O . MET A 1 91 ? 13.308 -4.714 -2.128 1.00 94.19 91 MET A O 1
ATOM 652 N N . GLY A 1 92 ? 12.409 -2.655 -1.987 1.00 93.44 92 GLY A N 1
ATOM 653 C CA . GLY A 1 92 ? 12.310 -2.413 -3.424 1.00 93.44 92 GLY A CA 1
ATOM 654 C C . GLY A 1 92 ? 13.670 -2.488 -4.115 1.00 93.44 92 GLY A C 1
ATOM 655 O O . GLY A 1 92 ? 13.806 -3.190 -5.110 1.00 93.44 92 GLY A O 1
ATOM 656 N N . GLY A 1 93 ? 14.700 -1.851 -3.557 1.00 94.38 93 GLY A N 1
ATOM 657 C CA . GLY A 1 93 ? 16.062 -1.898 -4.089 1.00 94.38 93 GLY A CA 1
ATOM 658 C C . GLY A 1 93 ? 16.649 -3.311 -4.100 1.00 94.38 93 GLY A C 1
ATOM 659 O O . GLY A 1 93 ? 17.224 -3.728 -5.105 1.00 94.38 93 GLY A O 1
ATOM 660 N N . ILE A 1 94 ? 16.450 -4.083 -3.025 1.00 96.00 94 ILE A N 1
ATOM 661 C CA . ILE A 1 94 ? 16.884 -5.489 -2.951 1.00 96.00 94 ILE A CA 1
ATOM 662 C C . ILE A 1 94 ? 16.163 -6.345 -4.004 1.00 96.00 94 ILE A C 1
ATOM 664 O O . ILE A 1 94 ? 16.805 -7.131 -4.706 1.00 96.00 94 ILE A O 1
ATOM 668 N N . LEU A 1 95 ? 14.845 -6.185 -4.149 1.00 95.12 95 LEU A N 1
ATOM 669 C CA . LEU A 1 95 ? 14.035 -6.897 -5.143 1.00 95.12 95 LEU A CA 1
ATOM 670 C C . LEU A 1 95 ? 14.456 -6.552 -6.576 1.00 95.12 95 LEU A C 1
ATOM 672 O O . LEU A 1 95 ? 14.650 -7.452 -7.388 1.00 95.12 95 LEU A O 1
ATOM 676 N N . ILE A 1 96 ? 14.658 -5.266 -6.874 1.00 95.12 96 ILE A N 1
ATOM 677 C CA . ILE A 1 96 ? 15.107 -4.809 -8.195 1.00 95.12 96 ILE A CA 1
ATOM 678 C C . ILE A 1 96 ? 16.496 -5.372 -8.514 1.00 95.12 96 ILE A C 1
ATOM 680 O O . ILE A 1 96 ? 16.710 -5.858 -9.621 1.00 95.12 96 ILE A O 1
ATOM 684 N N . SER A 1 97 ? 17.422 -5.350 -7.550 1.00 95.25 97 SER A N 1
ATOM 685 C CA . SER A 1 97 ? 18.791 -5.851 -7.730 1.00 95.25 97 SER A CA 1
ATOM 686 C C . SER A 1 97 ? 18.846 -7.369 -7.952 1.00 95.25 97 SER A C 1
ATOM 688 O O . SER A 1 97 ? 19.640 -7.852 -8.754 1.00 95.25 97 SER A O 1
ATOM 690 N N . SER A 1 98 ? 17.988 -8.133 -7.269 1.00 94.38 98 SER A N 1
ATOM 691 C CA . SER A 1 98 ? 18.009 -9.603 -7.313 1.00 94.38 98 SER A CA 1
ATOM 692 C C . SER A 1 98 ? 17.139 -10.218 -8.412 1.00 94.38 98 SER A C 1
ATOM 694 O O . SER A 1 98 ? 17.520 -11.232 -8.991 1.00 94.38 98 SER A O 1
ATOM 696 N N . ALA A 1 99 ? 15.975 -9.631 -8.695 1.00 92.81 99 ALA A N 1
ATOM 697 C CA . ALA A 1 99 ? 14.941 -10.229 -9.542 1.00 92.81 99 ALA A CA 1
ATOM 698 C C . ALA A 1 99 ? 14.402 -9.279 -10.631 1.00 92.81 99 ALA A C 1
ATOM 700 O O . ALA A 1 99 ? 13.552 -9.668 -11.433 1.00 92.81 99 ALA A O 1
ATOM 701 N N . GLY A 1 100 ? 14.912 -8.046 -10.688 1.00 92.69 100 GLY A N 1
ATOM 702 C CA . GLY A 1 100 ? 14.562 -7.051 -11.695 1.00 92.69 100 GLY A CA 1
ATOM 703 C C . GLY A 1 100 ? 13.329 -6.211 -11.358 1.00 92.69 100 GLY A C 1
ATOM 704 O O . GLY A 1 100 ? 12.599 -6.443 -10.392 1.00 92.69 100 GLY A O 1
ATOM 705 N N . TYR A 1 101 ? 13.092 -5.205 -12.202 1.00 90.81 101 TYR A N 1
ATOM 706 C CA . TYR A 1 101 ? 11.999 -4.244 -12.043 1.00 90.81 101 TYR A CA 1
ATOM 707 C C . TYR A 1 101 ? 10.603 -4.889 -11.993 1.00 90.81 101 TYR A C 1
ATOM 709 O O . TYR A 1 101 ? 9.862 -4.577 -11.060 1.00 90.81 101 TYR A O 1
ATOM 717 N N . PRO A 1 102 ? 10.216 -5.801 -12.913 1.00 92.88 102 PRO A N 1
ATOM 718 C CA . PRO A 1 102 ? 8.863 -6.355 -12.911 1.00 92.88 102 PRO A CA 1
ATOM 719 C C . PRO A 1 102 ? 8.504 -7.074 -11.620 1.00 92.88 102 PRO A C 1
ATOM 721 O O . PRO A 1 102 ? 7.398 -6.904 -11.113 1.00 92.88 102 PRO A O 1
ATOM 724 N N . VAL A 1 103 ? 9.453 -7.827 -11.058 1.00 93.62 103 VAL A N 1
ATOM 725 C CA . VAL A 1 103 ? 9.225 -8.561 -9.816 1.00 93.62 103 VAL A CA 1
ATOM 726 C C . VAL A 1 103 ? 8.939 -7.583 -8.689 1.00 93.62 103 VAL A C 1
ATOM 728 O O . VAL A 1 103 ? 7.896 -7.719 -8.072 1.00 93.62 103 VAL A O 1
ATOM 731 N N . ALA A 1 104 ? 9.765 -6.550 -8.489 1.00 94.06 104 ALA A N 1
ATOM 732 C CA . ALA A 1 104 ? 9.569 -5.569 -7.418 1.00 94.06 104 ALA A CA 1
ATOM 733 C C . ALA A 1 104 ? 8.191 -4.875 -7.454 1.00 94.06 104 ALA A C 1
ATOM 735 O O . ALA A 1 104 ? 7.531 -4.753 -6.419 1.00 94.06 104 ALA A O 1
ATOM 736 N N . PHE A 1 105 ? 7.739 -4.457 -8.641 1.00 92.94 105 PHE A N 1
ATOM 737 C CA . PHE A 1 105 ? 6.424 -3.830 -8.820 1.00 92.94 105 PHE A CA 1
ATOM 738 C C . PHE A 1 105 ? 5.272 -4.810 -8.561 1.00 92.94 105 PHE A C 1
ATOM 740 O O . PHE A 1 105 ? 4.292 -4.459 -7.900 1.00 92.94 105 PHE A O 1
ATOM 747 N N . LEU A 1 106 ? 5.398 -6.057 -9.022 1.00 94.12 106 LEU A N 1
ATOM 748 C CA . LEU A 1 106 ? 4.396 -7.092 -8.775 1.00 94.12 106 LEU A CA 1
ATOM 749 C C . LEU A 1 106 ? 4.350 -7.520 -7.303 1.00 94.12 106 LEU A C 1
ATOM 751 O O . LEU A 1 106 ? 3.258 -7.775 -6.795 1.00 94.12 106 LEU A O 1
ATOM 755 N N . THR A 1 107 ? 5.478 -7.543 -6.581 1.00 94.56 107 THR A N 1
ATOM 756 C CA . THR A 1 107 ? 5.468 -7.786 -5.130 1.00 94.56 107 THR A CA 1
ATOM 757 C C . THR A 1 107 ? 4.751 -6.663 -4.392 1.00 94.56 107 THR A C 1
ATOM 759 O O . THR A 1 107 ? 3.937 -6.946 -3.515 1.00 94.56 107 THR A O 1
ATOM 762 N N . ALA A 1 108 ? 4.995 -5.399 -4.759 1.00 93.44 108 ALA A N 1
ATOM 763 C CA . ALA A 1 108 ? 4.293 -4.256 -4.174 1.00 93.44 108 ALA A CA 1
ATOM 764 C C . ALA A 1 108 ? 2.775 -4.332 -4.423 1.00 93.44 108 ALA A C 1
ATOM 766 O O . ALA A 1 108 ? 1.986 -4.187 -3.486 1.00 93.44 108 ALA A O 1
ATOM 767 N N . ALA A 1 109 ? 2.361 -4.649 -5.656 1.00 94.38 109 ALA A N 1
ATOM 768 C CA . ALA A 1 109 ? 0.956 -4.884 -5.985 1.00 94.38 109 ALA A CA 1
ATOM 769 C C . ALA A 1 109 ? 0.366 -6.054 -5.174 1.00 94.38 109 ALA A C 1
ATOM 771 O O . ALA A 1 109 ? -0.735 -5.942 -4.636 1.00 94.38 109 ALA A O 1
ATOM 772 N N . GLY A 1 110 ? 1.112 -7.152 -5.016 1.00 95.25 110 GLY A N 1
ATOM 773 C CA . GLY A 1 110 ? 0.713 -8.300 -4.200 1.00 95.25 110 GLY A CA 1
ATOM 774 C C . GLY A 1 110 ? 0.493 -7.940 -2.728 1.00 95.25 110 GLY A C 1
ATOM 775 O O . GLY A 1 110 ? -0.514 -8.339 -2.145 1.00 95.25 110 GLY A O 1
ATOM 776 N N . ILE A 1 111 ? 1.375 -7.126 -2.139 1.00 94.50 111 ILE A N 1
ATOM 777 C CA . ILE A 1 111 ? 1.220 -6.622 -0.764 1.00 94.50 111 ILE A CA 1
ATOM 778 C C . ILE A 1 111 ? -0.070 -5.801 -0.632 1.00 94.50 111 ILE A C 1
ATOM 780 O O . ILE A 1 111 ? -0.821 -5.994 0.325 1.00 94.50 111 ILE A O 1
ATOM 784 N N . MET A 1 112 ? -0.375 -4.936 -1.605 1.00 93.94 112 MET A N 1
ATOM 785 C CA . MET A 1 112 ? -1.628 -4.169 -1.608 1.00 93.94 112 MET A CA 1
ATOM 786 C C . MET A 1 112 ? -2.857 -5.078 -1.699 1.00 93.94 112 MET A C 1
ATOM 788 O O . MET A 1 112 ? -3.822 -4.865 -0.971 1.00 93.94 112 MET A O 1
ATOM 792 N N . VAL A 1 113 ? -2.821 -6.129 -2.522 1.00 94.31 113 VAL A N 1
ATOM 793 C CA . VAL A 1 113 ? -3.916 -7.113 -2.612 1.00 94.31 113 VAL A CA 1
ATOM 794 C C . VAL A 1 113 ? -4.114 -7.858 -1.289 1.00 94.31 113 VAL A C 1
ATOM 796 O O . VAL A 1 113 ? -5.251 -8.044 -0.853 1.00 94.31 113 VAL A O 1
ATOM 799 N N . VAL A 1 114 ? -3.033 -8.237 -0.604 1.00 95.50 114 VAL A N 1
ATOM 800 C CA . VAL A 1 114 ? -3.116 -8.848 0.732 1.00 95.50 114 VAL A CA 1
ATOM 801 C C . VAL A 1 114 ? -3.725 -7.873 1.743 1.00 95.50 114 VAL A C 1
ATOM 803 O O . VAL A 1 114 ? -4.583 -8.273 2.530 1.00 95.50 114 VAL A O 1
ATOM 806 N N . ALA A 1 115 ? -3.352 -6.591 1.696 1.00 91.69 115 ALA A N 1
ATOM 807 C CA . ALA A 1 115 ? -3.948 -5.561 2.546 1.00 91.69 115 ALA A CA 1
ATOM 808 C C . ALA A 1 115 ? -5.453 -5.390 2.273 1.00 91.69 115 ALA A C 1
ATOM 810 O O . ALA A 1 115 ? -6.242 -5.349 3.216 1.00 91.69 115 ALA A O 1
ATOM 811 N N . ILE A 1 116 ? -5.869 -5.375 1.000 1.00 92.38 116 ILE A N 1
ATOM 812 C CA . ILE A 1 116 ? -7.284 -5.358 0.592 1.00 92.38 116 ILE A CA 1
ATOM 813 C C . ILE A 1 116 ? -8.024 -6.554 1.192 1.00 92.38 116 ILE A C 1
ATOM 815 O O . ILE A 1 116 ? -9.074 -6.373 1.805 1.00 92.38 116 ILE A O 1
ATOM 819 N N . ALA A 1 117 ? -7.477 -7.766 1.059 1.00 92.81 117 ALA A N 1
ATOM 820 C CA . ALA A 1 117 ? -8.089 -8.975 1.603 1.00 92.81 117 ALA A CA 1
ATOM 821 C C . ALA A 1 117 ? -8.205 -8.917 3.134 1.00 92.81 117 ALA A C 1
ATOM 823 O O . ALA A 1 117 ? -9.259 -9.229 3.687 1.00 92.81 117 ALA A O 1
ATOM 824 N N . TYR A 1 118 ? -7.155 -8.466 3.825 1.00 91.38 118 TYR A N 1
ATOM 825 C CA . TYR A 1 118 ? -7.157 -8.308 5.278 1.00 91.38 118 TYR A CA 1
ATOM 826 C C . TYR A 1 118 ? -8.232 -7.319 5.747 1.00 91.38 118 TYR A C 1
ATOM 828 O O . TYR A 1 118 ? -9.016 -7.628 6.651 1.00 91.38 118 TYR A O 1
ATOM 836 N N . VAL A 1 119 ? -8.311 -6.151 5.103 1.00 87.88 119 VAL A N 1
ATOM 837 C CA . VAL A 1 119 ? -9.337 -5.142 5.388 1.00 87.88 119 VAL A CA 1
ATOM 838 C C . VAL A 1 119 ? -10.723 -5.723 5.098 1.00 87.88 119 VAL A C 1
ATOM 840 O O . VAL A 1 119 ? -11.579 -5.700 5.972 1.00 87.88 119 VAL A O 1
ATOM 843 N N . ALA A 1 120 ? -10.943 -6.341 3.937 1.00 86.19 120 ALA A N 1
ATOM 844 C CA . ALA A 1 120 ? -12.235 -6.927 3.582 1.00 86.19 120 ALA A CA 1
ATOM 845 C C . ALA A 1 120 ? -12.709 -7.991 4.593 1.00 86.19 120 ALA A C 1
ATOM 847 O O . ALA A 1 120 ? -13.855 -7.944 5.039 1.00 86.19 120 ALA A O 1
ATOM 848 N N . ILE A 1 121 ? -11.823 -8.903 5.017 1.00 87.19 121 ILE A N 1
ATOM 849 C CA . ILE A 1 121 ? -12.145 -9.968 5.984 1.00 87.19 121 ILE A CA 1
ATOM 850 C C . ILE A 1 121 ? -12.480 -9.384 7.358 1.00 87.19 121 ILE A C 1
ATOM 852 O O . ILE A 1 121 ? -13.474 -9.781 7.978 1.00 87.19 121 ILE A O 1
ATOM 856 N N . THR A 1 122 ? -11.661 -8.450 7.847 1.00 81.12 122 THR A N 1
ATOM 857 C CA . THR A 1 122 ? -11.895 -7.794 9.142 1.00 81.12 122 THR A CA 1
ATOM 858 C C . THR A 1 122 ? -13.197 -6.989 9.137 1.00 81.12 122 THR A C 1
ATOM 860 O O . THR A 1 122 ? -13.890 -6.980 10.154 1.00 81.12 122 THR A O 1
ATOM 863 N N . MET A 1 123 ? -13.606 -6.443 7.987 1.00 70.44 123 MET A N 1
ATOM 864 C CA . MET A 1 123 ? -14.884 -5.738 7.834 1.00 70.44 123 MET A CA 1
ATOM 865 C C . MET A 1 123 ? -16.102 -6.650 7.834 1.00 70.44 123 MET A C 1
ATOM 867 O O . MET A 1 123 ? -17.072 -6.346 8.526 1.00 70.44 123 MET A O 1
ATOM 871 N N . THR A 1 124 ? -16.062 -7.806 7.165 1.00 60.50 124 THR A N 1
ATOM 872 C CA . THR A 1 124 ? -17.162 -8.789 7.269 1.00 60.50 124 THR A CA 1
ATOM 873 C C . THR A 1 124 ? -17.449 -9.212 8.712 1.00 60.50 124 THR A C 1
ATOM 875 O O . THR A 1 124 ? -18.571 -9.598 9.024 1.00 60.50 124 THR A O 1
ATOM 878 N N . ARG A 1 125 ? -16.464 -9.113 9.616 1.00 55.97 125 ARG A N 1
ATOM 879 C CA . ARG A 1 125 ? -16.638 -9.430 11.041 1.00 55.97 125 ARG A CA 1
ATOM 880 C C . ARG A 1 125 ? -17.265 -8.299 11.864 1.00 55.97 125 ARG A C 1
ATOM 882 O O . ARG A 1 125 ? -17.756 -8.575 12.953 1.00 55.97 125 ARG A O 1
ATOM 889 N N . GLN A 1 126 ? -17.272 -7.060 11.372 1.00 51.88 126 GLN A N 1
ATOM 890 C CA . GLN A 1 126 ? -17.871 -5.907 12.061 1.00 51.88 126 GLN A CA 1
ATOM 891 C C . GLN A 1 126 ? -19.345 -5.666 11.701 1.00 51.88 126 GLN A C 1
ATOM 893 O O . GLN A 1 126 ? -19.958 -4.755 12.251 1.00 51.88 126 GLN A O 1
ATOM 898 N N . VAL A 1 127 ? -19.948 -6.529 10.873 1.00 45.91 127 VAL A N 1
ATOM 899 C CA . VAL A 1 127 ? -21.402 -6.565 10.640 1.00 45.91 127 VAL A CA 1
ATOM 900 C C . VAL A 1 127 ? -22.052 -7.741 11.399 1.00 45.91 127 VAL A C 1
ATOM 902 O O . VAL A 1 127 ? -22.482 -8.708 10.771 1.00 45.91 127 VAL A O 1
ATOM 905 N N . PRO A 1 128 ? -22.168 -7.731 12.744 1.00 36.44 128 PRO A N 1
ATOM 906 C CA . PRO A 1 128 ? -23.241 -8.462 13.397 1.00 36.44 128 PRO A CA 1
ATOM 907 C C . PRO A 1 128 ? -24.554 -7.699 13.192 1.00 36.44 128 PRO A C 1
ATOM 909 O O . PRO A 1 128 ? -24.685 -6.527 13.540 1.00 36.44 128 PRO A O 1
ATOM 912 N N . ALA A 1 129 ? -25.530 -8.391 12.614 1.00 49.25 129 ALA A N 1
ATOM 913 C CA . ALA A 1 129 ? -26.899 -7.932 12.447 1.00 49.25 129 ALA A CA 1
ATOM 914 C C . ALA A 1 129 ? -27.527 -7.491 13.780 1.00 49.25 129 ALA A C 1
ATOM 916 O O . ALA A 1 129 ? -27.699 -8.306 14.683 1.00 49.25 129 ALA A O 1
ATOM 917 N N . THR A 1 130 ? -27.901 -6.218 13.899 1.00 44.22 130 THR A N 1
ATOM 918 C CA . THR A 1 130 ? -29.031 -5.701 14.702 1.00 44.22 130 THR A CA 1
ATOM 919 C C . THR A 1 130 ? -29.120 -4.194 14.414 1.00 44.22 130 THR A C 1
ATOM 921 O O . THR A 1 130 ? -28.120 -3.500 14.517 1.00 44.22 130 THR A O 1
ATOM 924 N N . LYS A 1 131 ? -30.235 -3.574 14.023 1.00 34.72 131 LYS A N 1
ATOM 925 C CA . LYS A 1 131 ? -31.645 -3.816 14.333 1.00 34.72 131 LYS A CA 1
ATOM 926 C C . LYS A 1 131 ? -32.523 -3.273 13.193 1.00 34.72 131 LYS A C 1
ATOM 928 O O . LYS A 1 131 ? -32.311 -2.144 12.760 1.00 34.72 131 LYS A O 1
ATOM 933 N N . SER A 1 132 ? -33.559 -4.015 12.821 1.00 34.88 132 SER A N 1
ATOM 934 C CA . SER A 1 132 ? -34.948 -3.586 13.019 1.00 34.88 132 SER A CA 1
ATOM 935 C C . SER A 1 132 ? -35.824 -4.814 13.177 1.00 34.88 132 SER A C 1
ATOM 937 O O . SER A 1 132 ? -35.457 -5.863 12.607 1.00 34.88 132 SER A O 1
#